Protein AF-A0AAV4Q702-F1 (afdb_monomer)

pLDDT: mean 75.07, std 15.12, range [32.5, 94.88]

Secondary structure (DSSP, 8-state):
---TT---HHHHSSSTT-SS-HHHHHHHHHHHHHHHHHTT---SSHHHHHHHHHTTS--S------SPPHHHHHHHHHHHHHHHHHHHHHHHHHHHTTSS-GGGSBTTTSSSPPSEE-SSSSSEE-HHHHHHHIIIIISS-TT---SS-TTT---SS------TT---

Foldseek 3Di:
DPPPPPPDCVVVVPDPPPDPQPVVVVVVLVVLVVLCVVLVNDDDDSVVSVVCVNVVVDDPDPPPPVDDPPVVVVVVVVVVVVVQVVQQVVLVVCCVVVVDDQAQAAQQRRPDGFPAADPPDGHGHHPVQVVLLCVQPVPDDPPAARQADNGNRHHDDDDADPDPNGSD

Structure (mmCIF, N/CA/C/O backbone):
data_AF-A0AAV4Q702-F1
#
_entry.id   AF-A0AAV4Q702-F1
#
loop_
_atom_site.group_PDB
_atom_site.id
_atom_site.type_symbol
_atom_site.label_atom_id
_atom_site.label_alt_id
_atom_site.label_comp_id
_atom_site.label_asym_id
_atom_site.label_entity_id
_atom_s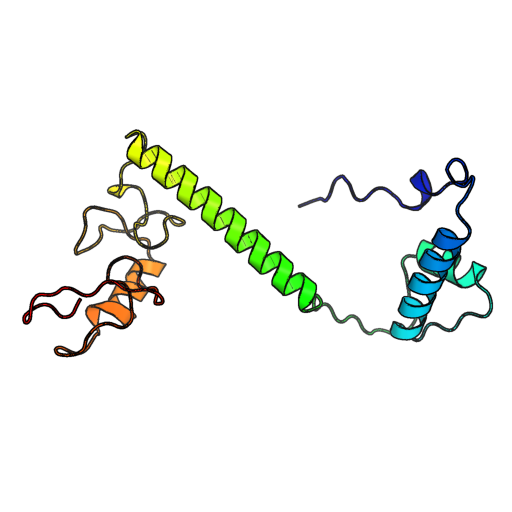ite.labe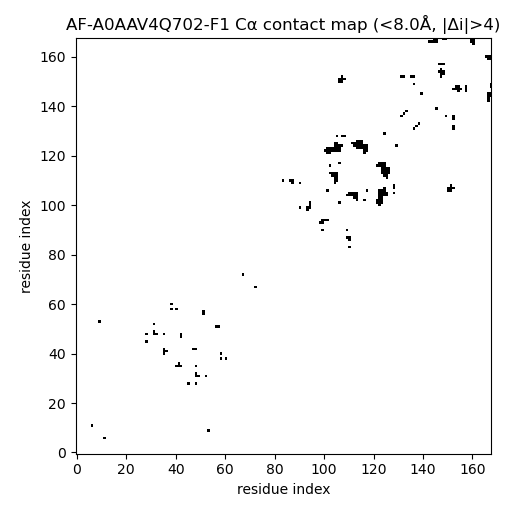l_seq_id
_atom_site.pdbx_PDB_ins_code
_atom_site.Cartn_x
_atom_site.Cartn_y
_atom_site.Cartn_z
_atom_site.occupancy
_atom_site.B_iso_or_equiv
_atom_site.auth_seq_id
_atom_site.auth_comp_id
_atom_site.auth_asym_id
_atom_site.auth_atom_id
_atom_site.pdbx_PDB_model_num
ATOM 1 N N . VAL A 1 1 ? 12.559 14.304 -4.381 1.00 37.19 1 VAL A N 1
ATOM 2 C CA . VAL A 1 1 ? 13.598 14.175 -3.338 1.00 37.19 1 VAL A CA 1
ATOM 3 C C . VAL A 1 1 ? 14.871 14.728 -3.942 1.00 37.19 1 VAL A C 1
ATOM 5 O O . VAL A 1 1 ? 15.486 14.047 -4.753 1.00 37.19 1 VAL A O 1
ATOM 8 N N . GLU A 1 2 ? 15.185 15.994 -3.667 1.00 32.50 2 GLU A N 1
ATOM 9 C CA . GLU A 1 2 ? 16.531 16.507 -3.933 1.00 32.50 2 GLU A CA 1
ATOM 10 C C . GLU A 1 2 ? 17.476 15.692 -3.056 1.00 32.50 2 GLU A C 1
ATOM 12 O O . GLU A 1 2 ? 17.344 15.634 -1.835 1.00 32.50 2 GLU A O 1
ATOM 17 N N . CYS A 1 3 ? 18.330 14.905 -3.701 1.00 33.25 3 CYS A N 1
ATOM 18 C CA . CYS A 1 3 ? 19.284 14.072 -3.001 1.00 33.25 3 CYS A CA 1
ATOM 19 C C . CYS A 1 3 ? 20.449 14.978 -2.595 1.00 33.25 3 CYS A C 1
ATOM 21 O O . CYS A 1 3 ? 21.465 15.012 -3.285 1.00 33.25 3 CYS A O 1
ATOM 23 N N . ASP A 1 4 ? 20.310 15.674 -1.460 1.00 41.84 4 ASP A N 1
ATOM 24 C CA . ASP A 1 4 ? 21.301 16.583 -0.837 1.00 41.84 4 ASP A CA 1
ATOM 25 C C . ASP A 1 4 ? 22.661 15.922 -0.511 1.00 41.84 4 ASP A C 1
ATOM 27 O O . ASP A 1 4 ? 23.524 16.493 0.154 1.00 41.84 4 ASP A O 1
ATOM 31 N N . LYS A 1 5 ? 22.861 14.676 -0.947 1.00 46.62 5 LYS A N 1
ATOM 32 C CA . LYS A 1 5 ? 24.062 13.866 -0.744 1.00 46.62 5 LYS A CA 1
ATOM 33 C C . LYS A 1 5 ? 24.614 13.256 -2.029 1.00 46.62 5 LYS A C 1
ATOM 35 O O . LYS A 1 5 ? 25.440 12.347 -1.945 1.00 46.62 5 LYS A O 1
ATOM 40 N N . LEU A 1 6 ? 24.203 13.718 -3.211 1.00 42.56 6 LEU A N 1
ATOM 41 C CA . LEU A 1 6 ? 25.004 13.470 -4.412 1.00 42.56 6 LEU A CA 1
ATOM 42 C C . LEU A 1 6 ? 26.242 14.366 -4.340 1.00 42.56 6 LEU A C 1
ATOM 44 O O . LEU A 1 6 ? 26.293 15.455 -4.899 1.00 42.56 6 LEU A O 1
ATOM 48 N N . LEU A 1 7 ? 27.211 13.906 -3.552 1.00 45.12 7 LEU A N 1
ATOM 49 C CA . LEU A 1 7 ? 28.519 14.522 -3.418 1.00 45.12 7 LEU A CA 1
ATOM 50 C C . LEU A 1 7 ? 29.184 14.558 -4.796 1.00 45.12 7 LEU A C 1
ATOM 52 O O . LEU A 1 7 ? 29.221 13.534 -5.485 1.00 45.12 7 LEU A O 1
ATOM 56 N N . ASP A 1 8 ? 29.721 15.717 -5.181 1.00 49.25 8 ASP A N 1
ATOM 57 C CA . ASP A 1 8 ? 30.503 15.849 -6.406 1.00 49.25 8 ASP A CA 1
ATOM 58 C C . ASP A 1 8 ? 31.697 14.888 -6.326 1.00 49.25 8 ASP A C 1
ATOM 60 O O . ASP A 1 8 ? 32.585 15.004 -5.471 1.00 49.25 8 ASP A O 1
ATOM 64 N N . PHE A 1 9 ? 31.697 13.898 -7.221 1.00 44.78 9 PHE A N 1
ATOM 65 C CA . PHE A 1 9 ? 32.752 12.900 -7.331 1.00 44.78 9 PHE A CA 1
ATOM 66 C C . PHE A 1 9 ? 34.124 13.575 -7.427 1.00 44.78 9 PHE A C 1
ATOM 68 O O . PHE A 1 9 ? 35.083 13.119 -6.808 1.00 44.78 9 PHE A O 1
ATOM 75 N N . LYS A 1 10 ? 34.223 14.710 -8.123 1.00 49.69 10 LYS A N 1
ATOM 76 C CA . LYS A 1 10 ? 35.471 15.447 -8.328 1.00 49.69 10 LYS A CA 1
ATOM 77 C C . LYS A 1 10 ? 36.031 16.042 -7.031 1.00 49.69 10 LYS A C 1
ATOM 79 O O . LYS A 1 10 ? 37.249 16.010 -6.824 1.00 49.69 10 LYS A O 1
ATOM 84 N N . GLU A 1 11 ? 35.169 16.541 -6.146 1.00 51.16 11 GLU A N 1
ATOM 85 C CA . GLU A 1 11 ? 35.572 17.167 -4.878 1.00 51.16 11 GLU A CA 1
ATOM 86 C C . GLU A 1 11 ? 36.113 16.147 -3.873 1.00 51.16 11 GLU A C 1
ATOM 88 O O . GLU A 1 11 ? 37.088 16.423 -3.173 1.00 51.16 11 GLU A O 1
ATOM 93 N N . HIS A 1 12 ? 35.554 14.935 -3.847 1.00 48.34 12 HIS A N 1
ATOM 94 C CA . HIS A 1 12 ? 35.997 13.887 -2.921 1.00 48.34 12 HIS A CA 1
ATOM 95 C C . HIS A 1 12 ? 37.041 12.921 -3.494 1.00 48.34 12 HIS A C 1
ATOM 97 O O . HIS A 1 12 ? 37.747 12.256 -2.730 1.00 48.34 12 HIS A O 1
ATOM 103 N N . PHE A 1 13 ? 37.185 12.850 -4.818 1.00 48.38 13 PHE A N 1
ATOM 104 C CA . PHE A 1 13 ? 38.131 11.951 -5.486 1.00 48.38 13 PHE A CA 1
ATOM 105 C C . PHE A 1 13 ? 39.528 12.566 -5.696 1.00 48.38 13 PHE A C 1
ATOM 107 O O . PHE A 1 13 ? 40.439 11.912 -6.212 1.00 48.38 13 PHE A O 1
ATOM 114 N N . THR A 1 14 ? 39.763 13.810 -5.269 1.00 47.69 14 THR A N 1
ATOM 115 C CA . THR A 1 14 ? 41.074 14.458 -5.408 1.00 47.69 14 THR A CA 1
ATOM 116 C C . THR A 1 14 ? 42.115 13.865 -4.454 1.00 47.69 14 THR A C 1
ATOM 118 O O . THR A 1 14 ? 42.237 14.278 -3.307 1.00 47.69 14 THR A O 1
ATOM 121 N N . VAL A 1 15 ? 42.910 12.924 -4.985 1.00 48.75 15 VAL A N 1
ATOM 122 C CA . VAL A 1 15 ? 44.336 12.588 -4.724 1.00 48.75 15 VAL A CA 1
ATOM 123 C C . VAL A 1 15 ? 44.775 12.248 -3.281 1.00 48.75 15 VAL A C 1
ATOM 125 O O . VAL A 1 15 ? 45.641 11.390 -3.104 1.00 48.75 15 VAL A O 1
ATOM 128 N N . LYS A 1 16 ? 44.196 12.835 -2.229 1.00 46.78 16 LYS A N 1
ATOM 129 C CA . LYS A 1 16 ? 44.621 12.688 -0.826 1.00 46.78 16 LYS A CA 1
ATOM 130 C C . LYS A 1 16 ? 44.340 11.310 -0.220 1.00 46.78 16 LYS A C 1
ATOM 132 O O . LYS A 1 16 ? 45.058 10.917 0.693 1.00 46.78 16 LYS A O 1
ATOM 137 N N . ASN A 1 17 ? 43.378 10.551 -0.750 1.00 47.75 17 ASN A N 1
ATOM 138 C CA . ASN A 1 17 ? 42.982 9.243 -0.202 1.00 47.75 17 ASN A CA 1
ATOM 139 C C . ASN A 1 17 ? 43.600 8.030 -0.921 1.00 47.75 17 ASN A C 1
ATOM 141 O O . ASN A 1 17 ? 43.232 6.892 -0.644 1.00 47.75 17 ASN A O 1
ATOM 145 N N . ILE A 1 18 ? 44.560 8.234 -1.831 1.00 52.03 18 ILE A N 1
ATOM 146 C CA . ILE A 1 18 ? 45.066 7.168 -2.714 1.00 52.03 18 ILE A CA 1
ATOM 147 C C . ILE A 1 18 ? 46.464 6.689 -2.305 1.00 52.03 18 ILE A C 1
ATOM 149 O O . ILE A 1 18 ? 47.389 6.632 -3.114 1.00 52.03 18 ILE A O 1
ATOM 153 N N . LYS A 1 19 ? 46.641 6.287 -1.044 1.00 43.66 19 LYS A N 1
ATOM 154 C CA . LYS A 1 19 ? 47.787 5.449 -0.653 1.00 43.66 19 LYS A CA 1
ATOM 155 C C . LYS A 1 19 ? 47.301 4.008 -0.471 1.00 43.66 19 LYS A C 1
ATOM 157 O O . LYS A 1 19 ? 46.840 3.649 0.601 1.00 43.66 19 LYS A O 1
ATOM 162 N N . GLY A 1 20 ? 47.391 3.206 -1.543 1.00 55.38 20 GLY A N 1
ATOM 163 C CA . GLY A 1 20 ? 47.154 1.747 -1.502 1.00 55.38 20 GLY A CA 1
ATOM 164 C C . GLY A 1 20 ? 46.170 1.137 -2.520 1.00 55.38 20 GLY A C 1
ATOM 165 O O . GLY A 1 20 ? 45.791 -0.016 -2.361 1.00 55.38 20 GLY A O 1
ATOM 166 N N . LEU A 1 21 ? 45.746 1.851 -3.573 1.00 54.09 21 LEU A N 1
ATOM 167 C CA . LEU A 1 21 ? 44.555 1.505 -4.382 1.00 54.09 21 LEU A CA 1
ATOM 168 C C . LEU A 1 21 ? 44.829 0.981 -5.811 1.00 54.09 21 LEU A C 1
ATOM 170 O O . LEU A 1 21 ? 44.081 1.302 -6.733 1.00 54.09 21 LEU A O 1
ATOM 174 N N . LYS A 1 22 ? 45.855 0.148 -6.044 1.00 58.06 22 LYS A N 1
ATOM 175 C CA . LYS A 1 22 ? 45.998 -0.518 -7.364 1.00 58.06 22 LYS A CA 1
ATOM 176 C C . LYS A 1 22 ? 44.736 -1.316 -7.760 1.00 58.06 22 LYS A C 1
ATOM 178 O O . LYS A 1 22 ? 44.247 -1.093 -8.864 1.00 58.06 22 LYS A O 1
ATOM 183 N N . PRO A 1 23 ? 44.161 -2.165 -6.882 1.00 57.00 23 PRO A N 1
ATOM 184 C CA . PRO A 1 23 ? 42.964 -2.942 -7.218 1.00 57.00 23 PRO A CA 1
ATOM 185 C C . PRO A 1 23 ? 41.727 -2.072 -7.457 1.00 57.00 23 PRO A C 1
ATOM 187 O O . PRO A 1 23 ? 40.942 -2.335 -8.356 1.00 57.00 23 PRO A O 1
ATOM 190 N N . PHE A 1 24 ? 41.572 -0.997 -6.688 1.00 60.66 24 PHE A N 1
ATOM 191 C CA . PHE A 1 24 ? 40.420 -0.105 -6.803 1.00 60.66 24 PHE A CA 1
ATOM 192 C C . PHE A 1 24 ? 40.491 0.794 -8.038 1.00 60.66 24 PHE A C 1
ATOM 194 O O . PHE A 1 24 ? 39.485 0.981 -8.710 1.00 60.66 24 PHE A O 1
ATOM 201 N N . LYS A 1 25 ? 41.681 1.299 -8.396 1.00 66.00 25 LYS A N 1
ATOM 202 C CA . LYS A 1 25 ? 41.869 2.037 -9.652 1.00 66.00 25 LYS A CA 1
ATOM 203 C C . LYS A 1 25 ? 41.540 1.153 -10.859 1.00 66.00 25 LYS A C 1
ATOM 205 O O . LYS A 1 25 ? 40.893 1.625 -11.786 1.00 66.00 25 LYS A O 1
ATOM 210 N N . LEU A 1 26 ? 41.938 -0.121 -10.812 1.00 65.31 26 LEU A N 1
ATOM 211 C CA . LEU A 1 26 ? 41.566 -1.111 -11.823 1.00 65.31 26 LEU A CA 1
ATOM 212 C C . LEU A 1 26 ? 40.052 -1.360 -11.837 1.00 65.31 26 LEU A C 1
ATOM 214 O O . LEU A 1 26 ? 39.466 -1.351 -12.908 1.00 65.31 26 LEU A O 1
ATOM 218 N N . ALA A 1 27 ? 39.405 -1.493 -10.676 1.00 65.38 27 ALA A N 1
ATOM 219 C CA . ALA A 1 27 ? 37.955 -1.690 -10.594 1.00 65.38 27 ALA A CA 1
ATOM 220 C C . ALA A 1 27 ? 37.154 -0.501 -11.157 1.00 65.38 27 ALA A C 1
ATOM 222 O O . ALA A 1 27 ? 36.188 -0.703 -11.888 1.00 65.38 27 ALA A O 1
ATOM 223 N N . VAL A 1 28 ? 37.570 0.736 -10.864 1.00 74.12 28 VAL A N 1
ATOM 224 C CA . VAL A 1 28 ? 36.948 1.945 -11.431 1.00 74.12 28 VAL A CA 1
ATOM 225 C C . VAL A 1 28 ? 37.166 2.002 -12.944 1.00 74.12 28 VAL A C 1
ATOM 227 O O . VAL A 1 28 ? 36.231 2.281 -13.687 1.00 74.12 28 VAL A O 1
ATOM 230 N N . GLN A 1 29 ? 38.374 1.693 -13.419 1.00 72.44 29 GLN A N 1
ATOM 231 C CA . GLN A 1 29 ? 38.677 1.678 -14.850 1.00 72.44 29 GLN A CA 1
ATOM 232 C C . GLN A 1 29 ? 37.888 0.589 -15.597 1.00 72.44 29 GLN A C 1
ATOM 234 O O . GLN A 1 29 ? 37.396 0.842 -16.696 1.00 72.44 29 GLN A O 1
ATOM 239 N N . GLU A 1 30 ? 37.712 -0.585 -14.991 1.00 71.06 30 GLU A N 1
ATOM 240 C CA . GLU A 1 30 ? 36.898 -1.676 -15.532 1.00 71.06 30 GLU A CA 1
ATOM 241 C C . GLU A 1 30 ? 35.424 -1.260 -15.624 1.00 71.06 30 GLU A C 1
ATOM 243 O O . GLU A 1 30 ? 34.799 -1.390 -16.675 1.00 71.06 30 GLU A O 1
ATOM 248 N N . ALA A 1 31 ? 34.884 -0.663 -14.556 1.00 74.38 31 ALA A N 1
ATOM 249 C CA . ALA A 1 31 ? 33.513 -0.161 -14.533 1.00 74.38 31 ALA A CA 1
ATOM 250 C C . ALA A 1 31 ? 33.264 0.899 -15.622 1.00 74.38 31 ALA A C 1
ATOM 252 O O . ALA A 1 31 ? 32.250 0.841 -16.322 1.00 74.38 31 ALA A O 1
ATOM 253 N N . LEU A 1 32 ? 34.209 1.826 -15.813 1.00 76.38 32 LEU A N 1
ATOM 254 C CA . LEU A 1 32 ? 34.148 2.832 -16.878 1.00 76.38 32 LEU A CA 1
ATOM 255 C C . LEU A 1 32 ? 34.253 2.208 -18.274 1.00 76.38 32 LEU A C 1
ATOM 257 O O . LEU A 1 32 ? 33.564 2.650 -19.187 1.00 76.38 32 LEU A O 1
ATOM 261 N N . THR A 1 33 ? 35.051 1.153 -18.438 1.00 74.75 33 THR A N 1
ATOM 262 C CA . THR A 1 33 ? 35.201 0.443 -19.719 1.00 74.75 33 THR A CA 1
ATOM 263 C C . THR A 1 33 ? 33.926 -0.311 -20.109 1.00 74.75 33 THR A C 1
ATOM 265 O O . THR A 1 33 ? 33.502 -0.274 -21.269 1.00 74.75 33 THR A O 1
ATOM 268 N N . VAL A 1 34 ? 33.262 -0.950 -19.140 1.00 72.75 34 VAL A N 1
ATOM 269 C CA . VAL A 1 34 ? 31.955 -1.596 -19.347 1.00 72.75 34 VAL A CA 1
ATOM 270 C C . VAL A 1 34 ? 30.890 -0.564 -19.722 1.00 72.75 34 VAL A C 1
ATOM 272 O O . VAL A 1 34 ? 30.094 -0.808 -20.630 1.00 72.75 34 VAL A O 1
ATOM 275 N N . LEU A 1 35 ? 30.878 0.597 -19.060 1.00 76.62 35 LEU A N 1
ATOM 276 C CA . LEU A 1 35 ? 29.963 1.693 -19.395 1.00 76.62 35 LEU A CA 1
ATOM 277 C C . LEU A 1 35 ? 30.235 2.258 -20.793 1.00 76.62 35 LEU A C 1
ATOM 279 O O . LEU A 1 35 ? 29.297 2.391 -21.574 1.00 76.62 35 LEU A O 1
ATOM 283 N N . ALA A 1 36 ? 31.496 2.503 -21.147 1.00 78.38 36 ALA A N 1
ATOM 284 C CA . ALA A 1 36 ? 31.871 2.954 -22.486 1.00 78.38 36 ALA A CA 1
ATOM 285 C C . ALA A 1 36 ? 31.400 1.971 -23.566 1.00 78.38 36 ALA A C 1
ATOM 287 O O . ALA A 1 36 ? 30.777 2.375 -24.545 1.00 78.38 36 ALA A O 1
ATOM 288 N N . SER A 1 37 ? 31.580 0.668 -23.333 1.00 74.56 37 SER A N 1
ATOM 289 C CA . SER A 1 37 ? 31.118 -0.385 -24.248 1.00 74.56 37 SER A CA 1
ATOM 290 C C . SER A 1 37 ? 29.597 -0.376 -24.440 1.00 74.56 37 SER A C 1
ATOM 292 O O . SER A 1 37 ? 29.117 -0.531 -25.561 1.00 74.56 37 SER A O 1
ATOM 294 N N . ARG A 1 38 ? 28.830 -0.161 -23.362 1.00 73.56 38 ARG A N 1
ATOM 295 C CA . ARG A 1 38 ? 27.356 -0.064 -23.405 1.00 73.56 38 ARG A CA 1
ATOM 296 C C . ARG A 1 38 ? 26.862 1.165 -24.162 1.00 73.56 38 ARG A C 1
ATOM 298 O O . ARG A 1 38 ? 25.805 1.107 -24.774 1.00 73.56 38 ARG A O 1
ATOM 305 N N . HIS A 1 39 ? 27.628 2.248 -24.116 1.00 72.62 39 HIS A N 1
ATOM 306 C CA . HIS A 1 39 ? 27.325 3.502 -24.800 1.00 72.62 39 HIS A CA 1
ATOM 307 C C . HIS A 1 39 ? 27.977 3.608 -26.188 1.00 72.62 39 HIS A C 1
ATOM 309 O O . HIS A 1 39 ? 27.929 4.668 -26.807 1.00 72.62 39 HIS A O 1
ATOM 315 N N . HIS A 1 40 ? 28.601 2.527 -26.676 1.00 77.94 40 HIS A N 1
ATOM 316 C CA . HIS A 1 40 ? 29.388 2.509 -27.914 1.00 77.94 40 HIS A CA 1
ATOM 317 C C . HIS A 1 40 ? 30.454 3.618 -27.983 1.00 77.94 40 HIS A C 1
ATOM 319 O O . HIS A 1 40 ? 30.846 4.056 -29.063 1.00 77.94 40 HIS A O 1
ATOM 325 N N . TYR A 1 41 ? 30.934 4.065 -26.822 1.00 76.81 41 TYR A N 1
ATOM 326 C CA . TYR A 1 41 ? 31.978 5.066 -26.706 1.00 76.81 41 TYR A CA 1
ATOM 327 C C . TYR A 1 41 ? 33.339 4.400 -26.912 1.00 76.81 41 TYR A C 1
ATOM 329 O O . TYR A 1 41 ? 33.756 3.532 -26.140 1.00 76.81 41 TYR A O 1
ATOM 337 N N . THR A 1 42 ? 34.030 4.799 -27.973 1.00 77.88 42 TH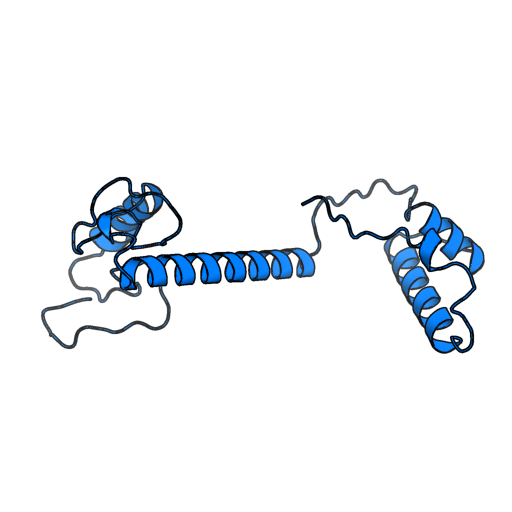R A N 1
ATOM 338 C CA . THR A 1 42 ? 35.389 4.347 -28.274 1.00 77.88 42 THR A CA 1
ATOM 339 C C . THR A 1 42 ? 36.398 5.254 -27.587 1.00 77.88 42 THR A C 1
ATOM 341 O O . THR A 1 42 ? 36.284 6.475 -27.668 1.00 77.88 42 THR A O 1
ATOM 344 N N . PHE A 1 43 ? 37.404 4.667 -26.946 1.00 76.06 43 PHE A N 1
ATOM 345 C CA . PHE A 1 43 ? 38.438 5.406 -26.234 1.00 76.06 43 PHE A CA 1
ATOM 346 C C . PHE A 1 43 ? 39.818 4.826 -26.548 1.00 76.06 43 PHE A C 1
ATOM 348 O O . PHE A 1 43 ? 40.002 3.609 -26.572 1.00 76.06 43 PHE A O 1
ATOM 355 N N . ASP A 1 44 ? 40.797 5.703 -26.751 1.00 77.19 44 ASP A N 1
ATOM 356 C CA . ASP A 1 44 ? 42.152 5.297 -27.147 1.00 77.19 44 ASP A CA 1
ATOM 357 C C . ASP A 1 44 ? 43.062 5.056 -25.936 1.00 77.19 44 ASP A C 1
ATOM 359 O O . ASP A 1 44 ? 44.075 4.359 -26.018 1.00 77.19 44 ASP A O 1
ATOM 363 N N . ASN A 1 45 ? 42.730 5.657 -24.789 1.00 75.50 45 ASN A N 1
ATOM 364 C CA . ASN A 1 45 ? 43.523 5.538 -23.570 1.00 75.50 45 ASN A CA 1
ATOM 365 C C . ASN A 1 45 ? 42.671 5.669 -22.287 1.00 75.50 45 ASN A C 1
ATOM 367 O O . ASN A 1 45 ? 41.611 6.294 -22.300 1.00 75.50 45 ASN A O 1
ATOM 371 N N . PRO A 1 46 ? 43.136 5.143 -21.138 1.00 70.81 46 PRO A N 1
ATOM 372 C CA . PRO A 1 46 ? 42.386 5.207 -19.879 1.00 70.81 46 PRO A CA 1
ATOM 373 C C . PRO A 1 46 ? 42.092 6.621 -19.356 1.00 70.81 46 PRO A C 1
ATOM 375 O O . PRO A 1 46 ? 41.165 6.793 -18.569 1.00 70.81 46 PRO A O 1
ATOM 378 N N . SER A 1 47 ? 42.867 7.632 -19.758 1.00 73.19 47 SER A N 1
ATOM 379 C CA . SER A 1 47 ? 42.627 9.023 -19.352 1.00 73.19 47 SER A CA 1
ATOM 380 C C . SER A 1 47 ? 41.397 9.602 -20.053 1.00 73.19 47 SER A C 1
ATOM 382 O O . SER A 1 47 ? 40.600 10.277 -19.408 1.00 73.19 47 SER A O 1
ATOM 384 N N . SER A 1 48 ? 41.183 9.252 -21.326 1.00 75.88 48 SER A N 1
ATOM 385 C CA . SER A 1 48 ? 39.997 9.669 -22.088 1.00 75.88 48 SER A CA 1
ATOM 386 C C . SER A 1 48 ? 38.682 9.112 -21.517 1.00 75.88 48 SER A C 1
ATOM 388 O O . SER A 1 48 ? 37.676 9.812 -21.517 1.00 75.88 48 SER A O 1
ATOM 390 N N . LEU A 1 49 ? 38.698 7.919 -20.900 1.00 74.81 49 LEU A N 1
ATOM 391 C CA . LEU A 1 49 ? 37.548 7.388 -20.145 1.00 74.81 49 LEU A CA 1
ATOM 392 C C . LEU A 1 49 ? 37.181 8.253 -18.936 1.00 74.81 49 LEU A C 1
ATOM 394 O O . LEU A 1 49 ? 36.004 8.428 -18.622 1.00 74.81 49 LEU A O 1
ATOM 398 N N . LEU A 1 50 ? 38.190 8.755 -18.223 1.00 75.44 50 LEU A N 1
ATOM 399 C CA . LEU A 1 50 ? 37.973 9.567 -17.031 1.00 75.44 50 LEU A CA 1
ATOM 400 C C . LEU A 1 50 ? 37.487 10.971 -17.405 1.00 75.44 50 LEU A C 1
ATOM 402 O O . LEU A 1 50 ? 36.629 11.519 -16.720 1.00 75.44 50 LEU A O 1
ATOM 406 N N . GLU A 1 51 ? 38.008 11.544 -18.490 1.00 76.00 51 GLU A N 1
ATOM 407 C CA . GLU A 1 51 ? 37.498 12.799 -19.054 1.00 76.00 51 GLU A CA 1
ATOM 408 C C . GLU A 1 51 ? 36.038 12.653 -19.493 1.00 76.00 51 GLU A C 1
ATOM 410 O O . GLU A 1 51 ? 35.207 13.463 -19.094 1.00 76.00 51 GLU A O 1
ATOM 415 N N . TRP A 1 52 ? 35.695 11.565 -20.186 1.00 76.94 52 TRP A N 1
ATOM 416 C CA . TRP A 1 52 ? 34.316 11.254 -20.567 1.00 76.94 52 TRP A CA 1
ATOM 417 C C . TRP A 1 52 ? 33.370 11.120 -19.362 1.00 76.94 52 TRP A C 1
ATOM 419 O O . TRP A 1 52 ? 32.279 11.695 -19.354 1.00 76.94 52 TRP A O 1
ATOM 429 N N . ALA A 1 53 ? 33.806 10.432 -18.303 1.00 77.19 53 ALA A N 1
ATOM 430 C CA . ALA A 1 53 ? 33.049 10.332 -17.057 1.00 77.19 53 ALA A CA 1
ATOM 431 C C . ALA A 1 53 ? 32.854 11.702 -16.383 1.00 77.19 53 ALA A C 1
ATOM 433 O O . ALA A 1 53 ? 31.753 12.024 -15.937 1.00 77.19 53 ALA A O 1
ATOM 434 N N . ASN A 1 54 ? 33.898 12.538 -16.353 1.00 74.75 54 ASN A N 1
ATOM 435 C CA . ASN A 1 54 ? 33.833 13.898 -15.804 1.00 74.75 54 ASN A CA 1
ATOM 436 C C . ASN A 1 54 ? 32.949 14.839 -16.638 1.00 74.75 54 ASN A C 1
ATOM 438 O O . ASN A 1 54 ? 32.430 15.817 -16.104 1.00 74.75 54 ASN A O 1
ATOM 442 N N . SER A 1 55 ? 32.755 14.539 -17.921 1.00 71.81 55 SER A N 1
ATOM 443 C CA . SER A 1 55 ? 31.808 15.221 -18.808 1.00 71.81 55 SER A CA 1
ATOM 444 C C . SER A 1 55 ? 30.380 14.667 -18.709 1.00 71.81 55 SER A C 1
ATOM 446 O O . SER A 1 55 ? 29.522 15.045 -19.504 1.00 71.81 55 SER A O 1
ATOM 448 N N . GLY A 1 56 ? 30.101 13.785 -17.742 1.00 75.56 56 GLY A N 1
ATOM 449 C CA . GLY A 1 56 ? 28.761 13.256 -17.486 1.00 75.56 56 GLY A CA 1
ATOM 450 C C . GLY A 1 56 ? 28.322 12.160 -18.457 1.00 75.56 56 GLY A C 1
ATOM 451 O O . GLY A 1 56 ? 27.126 12.016 -18.692 1.00 75.56 56 GLY A O 1
ATOM 452 N N . PHE A 1 57 ? 29.266 11.399 -19.022 1.00 79.50 57 PHE A N 1
ATOM 453 C CA . PHE A 1 57 ? 28.995 10.276 -19.933 1.00 79.50 57 PHE A CA 1
ATOM 454 C C . PHE A 1 57 ? 28.256 10.666 -21.224 1.00 79.50 57 PHE A C 1
ATOM 456 O O . PHE A 1 57 ? 27.544 9.853 -21.810 1.00 79.50 57 PHE A O 1
ATOM 463 N N . GLN A 1 58 ? 28.418 11.910 -21.684 1.00 66.94 58 GLN A N 1
ATOM 464 C CA . GLN A 1 58 ? 27.803 12.378 -22.926 1.00 66.94 58 GLN A CA 1
ATOM 465 C C . GLN A 1 58 ? 28.282 11.536 -24.117 1.00 66.94 58 GLN A C 1
ATOM 467 O O . GLN A 1 58 ? 29.482 11.344 -24.310 1.00 66.94 58 GLN A O 1
ATOM 472 N N . THR A 1 59 ? 27.349 11.035 -24.923 1.00 64.44 59 THR A N 1
ATOM 473 C CA . THR A 1 59 ? 27.635 10.347 -26.188 1.00 64.44 59 THR A CA 1
ATOM 474 C C . THR A 1 59 ? 26.875 10.999 -27.329 1.00 64.44 59 THR A C 1
ATOM 476 O O . THR A 1 59 ? 25.740 11.421 -27.132 1.00 64.44 59 THR A O 1
ATOM 479 N N . ASP A 1 60 ? 27.452 10.989 -28.534 1.00 59.59 60 ASP A N 1
ATOM 480 C CA . ASP A 1 60 ? 26.817 11.489 -29.770 1.00 59.59 60 ASP A CA 1
ATOM 481 C C . ASP A 1 60 ? 25.566 10.686 -30.188 1.00 59.59 60 ASP A C 1
ATOM 483 O O . ASP A 1 60 ? 24.865 11.031 -31.1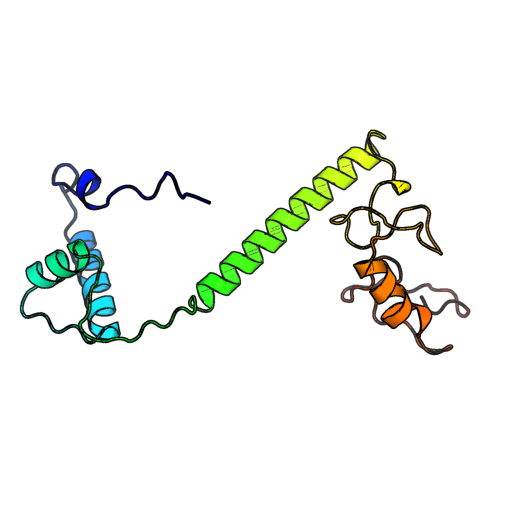40 1.00 59.59 60 ASP A O 1
ATOM 487 N N . ILE A 1 61 ? 25.266 9.598 -29.475 1.00 55.56 61 ILE A N 1
ATOM 488 C CA . ILE A 1 61 ? 24.122 8.737 -29.734 1.00 55.56 61 ILE A CA 1
ATOM 489 C C . ILE A 1 61 ? 22.917 9.234 -28.933 1.00 55.56 61 ILE A C 1
ATOM 491 O O . ILE A 1 61 ? 22.856 9.126 -27.710 1.00 55.56 61 ILE A O 1
ATOM 495 N N . ASN A 1 62 ? 21.922 9.716 -29.675 1.00 53.97 62 ASN A N 1
ATOM 496 C CA . ASN A 1 62 ? 20.594 10.143 -29.229 1.00 53.97 62 ASN A CA 1
ATOM 497 C C . ASN A 1 62 ? 19.710 8.956 -28.767 1.00 53.97 62 ASN A C 1
ATOM 499 O O . ASN A 1 62 ? 18.547 8.849 -29.151 1.00 53.97 62 ASN A O 1
ATOM 503 N N . VAL A 1 63 ? 20.240 8.022 -27.972 1.00 53.19 63 VAL A N 1
ATOM 504 C CA . VAL A 1 63 ? 19.431 6.972 -27.332 1.00 53.19 63 VAL A CA 1
ATOM 505 C C . VAL A 1 63 ? 19.182 7.401 -25.896 1.00 53.19 63 VAL A C 1
ATOM 507 O O . VAL A 1 63 ? 19.826 6.958 -24.949 1.00 53.19 63 VAL A O 1
ATOM 510 N N . VAL A 1 64 ? 18.220 8.305 -25.748 1.00 51.66 64 VAL A N 1
ATOM 511 C CA . VAL A 1 64 ? 17.600 8.569 -24.455 1.00 51.66 64 VAL A CA 1
ATOM 512 C C . VAL A 1 64 ? 16.529 7.498 -24.275 1.00 51.66 64 VAL A C 1
ATOM 514 O O . VAL A 1 64 ? 15.360 7.720 -24.580 1.00 51.66 64 VAL A O 1
ATOM 517 N N . SER A 1 65 ? 16.917 6.310 -23.807 1.00 55.00 65 SER A N 1
ATOM 518 C CA . SER A 1 65 ? 15.925 5.512 -23.090 1.00 55.00 65 SER A CA 1
ATOM 519 C C . SER A 1 65 ? 15.703 6.215 -21.757 1.00 55.00 65 SER A C 1
ATOM 521 O O . SER A 1 65 ? 16.564 6.194 -20.880 1.00 55.00 65 SER A O 1
ATOM 523 N N . THR A 1 66 ? 14.572 6.907 -21.634 1.00 57.62 66 THR A N 1
ATOM 524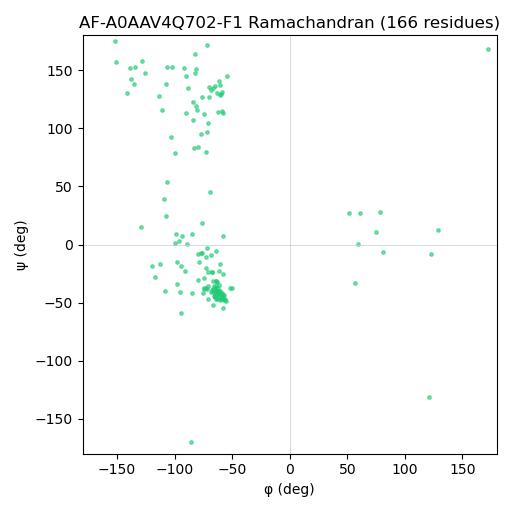 C CA . THR A 1 66 ? 14.115 7.520 -20.378 1.00 57.62 66 THR A CA 1
ATOM 525 C C . THR A 1 66 ? 13.629 6.479 -19.371 1.00 57.62 66 THR A C 1
ATOM 527 O O . THR A 1 66 ? 13.208 6.835 -18.271 1.00 57.62 66 THR A O 1
ATOM 530 N N . GLU A 1 67 ? 13.624 5.201 -19.748 1.00 65.38 67 GLU A N 1
ATOM 531 C CA . GLU A 1 67 ? 13.130 4.125 -18.907 1.00 65.38 67 GLU A CA 1
ATOM 532 C C . GLU A 1 67 ? 14.221 3.672 -17.939 1.00 65.38 67 GLU A C 1
ATOM 534 O O . GLU A 1 67 ? 15.330 3.292 -18.322 1.00 65.38 67 GLU A O 1
ATOM 539 N N . LEU A 1 68 ? 13.892 3.750 -16.650 1.00 71.69 68 LEU A N 1
ATOM 540 C CA . LEU A 1 68 ? 14.736 3.226 -15.591 1.00 71.69 68 LEU A CA 1
ATOM 541 C C . LEU A 1 68 ? 14.918 1.716 -15.798 1.00 71.69 68 LEU A C 1
ATOM 543 O O . LEU A 1 68 ? 13.935 1.024 -16.058 1.00 71.69 68 LEU A O 1
ATOM 547 N N . PRO A 1 69 ? 16.139 1.181 -15.627 1.00 80.56 69 PRO A N 1
ATOM 548 C CA . PRO A 1 69 ? 16.356 -0.258 -15.670 1.00 80.56 69 PRO A CA 1
ATOM 549 C C . PRO A 1 69 ? 15.452 -0.997 -14.676 1.00 80.56 69 PRO A C 1
ATOM 551 O O . PRO A 1 69 ? 15.253 -0.522 -13.555 1.00 80.56 69 PRO A O 1
ATOM 554 N N . ASP A 1 70 ? 14.994 -2.197 -15.040 1.00 78.00 70 ASP A N 1
ATOM 555 C CA . ASP A 1 70 ? 14.072 -3.011 -14.229 1.00 78.00 70 ASP A CA 1
ATOM 556 C C . ASP A 1 70 ? 14.527 -3.184 -12.778 1.00 78.00 70 ASP A C 1
ATOM 558 O O . ASP A 1 70 ? 13.721 -3.130 -11.854 1.00 78.00 70 ASP A O 1
ATOM 562 N N . ILE A 1 71 ? 15.834 -3.332 -12.547 1.00 78.38 71 ILE A N 1
ATOM 563 C CA . ILE A 1 71 ? 16.391 -3.460 -11.196 1.00 78.38 71 ILE A CA 1
ATOM 564 C C . ILE A 1 71 ? 16.118 -2.223 -10.328 1.00 78.38 71 ILE A C 1
ATOM 566 O O . ILE A 1 71 ? 15.883 -2.348 -9.127 1.00 78.38 71 ILE A O 1
ATOM 570 N N . VAL A 1 72 ? 16.119 -1.034 -10.933 1.00 77.62 72 VAL A N 1
ATOM 571 C CA . VAL A 1 72 ? 15.817 0.224 -10.249 1.00 77.62 72 VAL A CA 1
ATOM 572 C C . VAL A 1 72 ? 14.316 0.337 -10.013 1.00 77.62 72 VAL A C 1
ATOM 574 O O . VAL A 1 72 ? 13.911 0.692 -8.910 1.00 77.62 72 VAL A O 1
ATOM 577 N N . LEU A 1 73 ? 13.489 -0.041 -10.993 1.00 79.50 73 LEU A N 1
ATOM 578 C CA . LEU A 1 73 ? 12.032 -0.084 -10.832 1.00 79.50 73 LEU A CA 1
ATOM 579 C C . LEU A 1 73 ? 11.615 -1.035 -9.700 1.00 79.50 73 LEU A C 1
ATOM 581 O O . LEU A 1 73 ? 10.838 -0.646 -8.830 1.00 79.50 73 LEU A O 1
ATOM 585 N N . MET A 1 74 ? 12.196 -2.235 -9.643 1.00 80.81 74 MET A N 1
ATOM 586 C CA . MET A 1 74 ? 11.946 -3.207 -8.573 1.00 80.81 74 MET A CA 1
ATOM 587 C C . MET A 1 74 ? 12.408 -2.697 -7.202 1.00 80.81 74 MET A C 1
ATOM 589 O O . MET A 1 74 ? 11.731 -2.917 -6.198 1.00 80.81 74 MET A O 1
ATOM 593 N N . ALA A 1 75 ? 13.557 -2.018 -7.131 1.00 78.56 75 ALA A N 1
ATOM 594 C CA . ALA A 1 75 ? 14.044 -1.434 -5.882 1.00 78.56 75 ALA A CA 1
ATOM 595 C C . ALA A 1 75 ? 13.136 -0.294 -5.390 1.00 78.56 75 ALA A C 1
ATOM 597 O O . ALA A 1 75 ? 12.839 -0.223 -4.197 1.00 78.56 75 ALA A O 1
ATOM 598 N N . LEU A 1 76 ? 12.651 0.554 -6.302 1.00 77.00 76 LEU A N 1
ATOM 599 C CA . LEU A 1 76 ? 11.701 1.624 -5.991 1.00 77.00 76 LEU A CA 1
ATOM 600 C C . LEU A 1 76 ? 10.359 1.063 -5.514 1.00 77.00 76 LEU A C 1
ATOM 602 O O . LEU A 1 76 ? 9.849 1.529 -4.499 1.00 77.00 76 LEU A O 1
ATOM 606 N N . GLN A 1 77 ? 9.832 0.033 -6.181 1.00 82.38 77 GLN A N 1
ATOM 607 C CA . GLN A 1 77 ? 8.620 -0.665 -5.741 1.00 82.38 77 GLN A CA 1
ATOM 608 C C . GLN A 1 77 ? 8.782 -1.221 -4.322 1.00 82.38 77 GLN A C 1
ATOM 610 O O . GLN A 1 77 ? 7.947 -0.955 -3.463 1.00 82.38 77 GLN A O 1
ATOM 615 N N . ARG A 1 78 ? 9.898 -1.903 -4.026 1.00 77.56 78 ARG A N 1
ATOM 616 C CA . ARG A 1 78 ? 10.172 -2.415 -2.671 1.00 77.56 78 ARG A CA 1
ATOM 617 C C . ARG A 1 78 ? 10.291 -1.313 -1.620 1.00 77.56 78 ARG A C 1
ATOM 619 O O . ARG A 1 78 ? 9.845 -1.514 -0.496 1.00 77.56 78 ARG A O 1
ATOM 626 N N . SER A 1 79 ? 10.891 -0.172 -1.965 1.00 75.12 79 SER A N 1
ATOM 627 C CA . SER A 1 79 ? 10.958 0.981 -1.058 1.00 75.12 79 SER A CA 1
ATOM 628 C C . SER A 1 79 ? 9.559 1.512 -0.756 1.00 75.12 79 SER A C 1
ATOM 630 O O . SER A 1 79 ? 9.212 1.675 0.405 1.00 75.12 79 SER A O 1
ATOM 632 N N . GLN A 1 80 ? 8.731 1.692 -1.788 1.00 77.75 80 GLN A N 1
ATOM 633 C CA . GLN A 1 80 ? 7.351 2.159 -1.638 1.00 77.75 80 GLN A CA 1
ATOM 634 C C . GLN A 1 80 ? 6.497 1.189 -0.809 1.00 77.75 80 GLN A C 1
ATOM 636 O O . GLN A 1 80 ? 5.704 1.621 0.023 1.00 77.75 80 GLN A O 1
ATOM 641 N N . GLU A 1 81 ? 6.672 -0.122 -0.998 1.00 77.44 81 GLU A N 1
ATOM 642 C CA . GLU A 1 81 ? 6.005 -1.148 -0.188 1.00 77.44 81 GLU A CA 1
ATOM 643 C C . GLU A 1 81 ? 6.425 -1.101 1.287 1.00 77.44 81 GLU A C 1
ATOM 645 O O . GLU A 1 81 ? 5.609 -1.374 2.169 1.00 77.44 81 GLU A O 1
ATOM 650 N N . MET A 1 82 ? 7.693 -0.789 1.562 1.00 74.19 82 MET A N 1
ATOM 651 C CA . MET A 1 82 ? 8.214 -0.662 2.923 1.00 74.19 82 MET A CA 1
ATOM 652 C C . MET A 1 82 ? 7.665 0.593 3.606 1.00 74.19 82 MET A C 1
ATOM 654 O O . MET A 1 82 ? 7.121 0.487 4.704 1.00 74.19 82 MET A O 1
ATOM 658 N N . ASP A 1 83 ? 7.697 1.735 2.915 1.00 80.19 83 ASP A N 1
ATOM 659 C CA . ASP A 1 83 ? 7.149 3.001 3.412 1.00 80.19 83 ASP A CA 1
ATOM 660 C C . ASP A 1 83 ? 5.645 2.868 3.723 1.00 80.19 83 ASP A C 1
ATOM 662 O O . ASP A 1 83 ? 5.182 3.273 4.791 1.00 80.19 83 ASP A O 1
ATOM 666 N N . ALA A 1 84 ? 4.886 2.208 2.838 1.00 80.44 84 ALA A N 1
ATOM 667 C CA . ALA A 1 84 ? 3.467 1.941 3.061 1.00 80.44 84 ALA A CA 1
ATOM 668 C C . ALA A 1 84 ? 3.226 1.049 4.292 1.00 80.44 84 ALA A C 1
ATOM 670 O O . ALA A 1 84 ? 2.305 1.293 5.068 1.00 80.44 84 ALA A O 1
ATOM 671 N N . LYS A 1 85 ? 4.054 0.020 4.515 1.00 82.31 85 LYS A N 1
ATOM 672 C CA . LYS A 1 85 ? 3.925 -0.847 5.700 1.00 82.31 85 LYS A CA 1
ATOM 673 C C . LYS A 1 85 ? 4.197 -0.095 7.001 1.00 82.31 85 LYS A C 1
ATOM 675 O O . LYS A 1 85 ? 3.477 -0.320 7.977 1.00 82.31 85 LYS A O 1
ATOM 680 N N . ASP A 1 86 ? 5.187 0.790 7.012 1.00 84.12 86 ASP A N 1
ATOM 681 C CA . ASP A 1 86 ? 5.532 1.590 8.190 1.00 84.12 86 ASP A CA 1
ATOM 682 C C . ASP A 1 86 ? 4.429 2.607 8.530 1.00 84.12 86 ASP A C 1
ATOM 684 O O . ASP A 1 86 ? 4.073 2.787 9.704 1.00 84.12 86 ASP A O 1
ATOM 688 N N . GLU A 1 87 ? 3.817 3.215 7.512 1.00 87.31 87 GLU A N 1
ATOM 689 C CA . GLU A 1 87 ? 2.674 4.120 7.676 1.00 87.31 87 GLU A CA 1
ATOM 690 C C . GLU A 1 87 ? 1.437 3.389 8.229 1.00 87.31 87 GLU A C 1
ATOM 692 O O . GLU A 1 87 ? 0.800 3.851 9.187 1.00 87.31 87 GLU A O 1
ATOM 697 N N . ILE A 1 88 ? 1.136 2.200 7.693 1.00 89.62 88 ILE A N 1
ATOM 698 C CA . ILE A 1 88 ? 0.046 1.347 8.187 1.00 89.62 88 ILE A CA 1
ATOM 699 C C . ILE A 1 88 ? 0.296 0.960 9.646 1.00 89.62 88 ILE A C 1
ATOM 701 O O . ILE A 1 88 ? -0.604 1.088 10.480 1.00 89.62 88 ILE A O 1
ATOM 705 N N . TYR A 1 89 ? 1.509 0.512 9.978 1.00 90.69 89 TYR A N 1
ATOM 706 C CA . TYR A 1 89 ? 1.857 0.128 11.344 1.00 90.69 89 TYR A CA 1
ATOM 707 C C . TYR A 1 89 ? 1.668 1.294 12.318 1.00 90.69 89 TYR A C 1
ATOM 709 O O . TYR A 1 89 ? 1.039 1.128 13.366 1.00 90.69 89 TYR A O 1
ATOM 717 N N . THR A 1 90 ? 2.146 2.483 11.953 1.00 91.38 90 THR A N 1
ATOM 718 C CA . THR A 1 90 ? 2.002 3.696 12.769 1.00 91.38 90 THR A CA 1
ATOM 719 C C . THR A 1 90 ? 0.531 4.036 13.006 1.00 91.38 90 THR A C 1
ATOM 721 O O . THR A 1 90 ? 0.117 4.211 14.154 1.00 91.38 90 THR A O 1
ATOM 724 N N . THR A 1 91 ? -0.286 4.016 11.951 1.00 91.00 91 THR A N 1
ATOM 725 C CA . THR A 1 91 ? -1.734 4.258 12.041 1.00 91.00 91 THR A CA 1
ATOM 726 C C . THR A 1 91 ? -2.426 3.253 12.967 1.00 91.00 91 THR A C 1
ATOM 728 O O . THR A 1 91 ? -3.266 3.626 13.788 1.00 91.00 91 THR A O 1
ATOM 731 N N . LEU A 1 92 ? -2.063 1.970 12.893 1.00 90.62 92 LEU A N 1
ATOM 732 C CA . LEU A 1 92 ? -2.622 0.944 13.777 1.00 90.62 92 LEU A CA 1
ATOM 733 C C . LEU A 1 92 ? -2.232 1.173 15.244 1.00 90.62 92 LEU A C 1
ATOM 735 O O . LEU A 1 92 ? -3.061 0.976 16.133 1.00 90.62 92 LEU A O 1
ATOM 739 N N . GLN A 1 93 ? -1.010 1.637 15.514 1.00 93.81 93 GLN A N 1
ATOM 740 C CA . GLN A 1 93 ? -0.586 1.986 16.874 1.00 93.81 93 GLN A CA 1
ATOM 741 C C . GLN A 1 93 ? -1.380 3.165 17.448 1.00 93.81 93 GLN A C 1
ATOM 743 O O . GLN A 1 93 ? -1.720 3.152 18.631 1.00 93.81 93 GLN A O 1
ATOM 748 N N . GLU A 1 94 ? -1.704 4.170 16.635 1.00 92.69 94 GLU A N 1
ATOM 749 C CA . GLU A 1 94 ? -2.569 5.287 17.042 1.00 92.69 94 GLU A CA 1
ATOM 750 C C . GLU A 1 94 ? -3.984 4.813 17.396 1.00 92.69 94 GLU A C 1
ATOM 752 O O . GLU A 1 94 ? -4.562 5.241 18.398 1.00 92.69 94 GLU A O 1
ATOM 757 N N . ILE A 1 95 ? -4.522 3.869 16.622 1.00 93.25 95 ILE A N 1
ATOM 758 C CA . ILE A 1 95 ? -5.839 3.277 16.883 1.00 93.25 95 ILE A CA 1
ATOM 759 C C . ILE A 1 95 ? -5.833 2.482 18.189 1.00 93.25 95 ILE A C 1
ATOM 761 O O . ILE A 1 95 ? -6.730 2.645 19.015 1.00 93.25 95 ILE A O 1
ATOM 765 N N . LEU A 1 96 ? -4.798 1.670 18.422 1.00 92.88 96 LEU A N 1
ATOM 766 C CA . LEU A 1 96 ? -4.653 0.899 19.662 1.00 92.88 96 LEU A CA 1
ATOM 767 C C . LEU A 1 96 ? -4.507 1.794 20.901 1.00 92.88 96 LEU A C 1
ATOM 769 O O . LEU A 1 96 ? -4.976 1.433 21.979 1.00 92.88 96 LEU A O 1
ATOM 773 N N . LYS A 1 97 ? -3.889 2.970 20.750 1.00 94.31 97 LYS A N 1
ATOM 774 C CA . LYS A 1 97 ? -3.767 3.984 21.811 1.00 94.31 97 LYS A CA 1
ATOM 775 C C . LYS A 1 97 ? -5.032 4.830 21.989 1.00 94.31 97 LYS A C 1
ATOM 777 O O . LYS A 1 97 ? -5.100 5.616 22.931 1.00 94.31 97 LYS A O 1
ATOM 782 N N . GLY A 1 98 ? -6.016 4.691 21.100 1.00 91.25 98 GLY A N 1
ATOM 783 C CA . GLY A 1 98 ? -7.253 5.469 21.108 1.00 91.25 98 GLY A CA 1
ATOM 784 C C . GLY A 1 98 ? -7.101 6.912 20.619 1.00 91.25 98 GLY A C 1
ATOM 785 O O . GLY A 1 98 ? -8.038 7.692 20.770 1.00 91.25 98 GLY A O 1
ATOM 786 N N . SER A 1 99 ? -5.956 7.286 20.032 1.00 92.31 99 SER A N 1
ATOM 787 C CA . SER A 1 99 ? -5.755 8.625 19.456 1.00 92.31 99 SER A CA 1
ATOM 788 C C . SER A 1 99 ? -6.412 8.787 18.083 1.00 92.31 99 SER A C 1
ATOM 790 O O . SER A 1 99 ? -6.591 9.912 17.626 1.00 92.31 99 SER A O 1
ATOM 792 N N . LYS A 1 100 ? -6.791 7.678 17.437 1.00 90.38 100 LYS A N 1
ATOM 793 C CA . LYS A 1 100 ? -7.502 7.647 16.153 1.00 90.38 100 LYS A CA 1
ATOM 794 C C . LYS A 1 100 ? -8.601 6.585 16.188 1.00 90.38 100 LYS A C 1
ATOM 796 O O . LYS A 1 100 ? -8.409 5.520 16.774 1.00 90.38 100 LYS A O 1
ATOM 801 N N . SER A 1 101 ? -9.755 6.848 15.577 1.00 93.06 101 SER A N 1
ATOM 802 C CA . SER A 1 101 ? -10.834 5.858 15.485 1.00 93.06 101 SER A CA 1
ATOM 803 C C . SER A 1 101 ? -10.726 5.032 14.207 1.00 93.06 101 SER A C 1
ATOM 805 O O . SER A 1 101 ? -10.315 5.532 13.161 1.00 93.06 101 SER A O 1
ATOM 807 N N . LEU A 1 102 ? -11.218 3.788 14.243 1.00 93.12 102 LEU A N 1
ATOM 808 C CA . LEU A 1 102 ? -11.409 2.972 13.036 1.00 93.12 102 LEU A CA 1
ATOM 809 C C . LEU A 1 102 ? -12.329 3.653 12.010 1.00 93.12 102 LEU A C 1
ATOM 811 O O . LEU A 1 102 ? -12.239 3.376 10.817 1.00 93.12 102 LEU A O 1
ATOM 815 N N . LYS A 1 103 ? -13.216 4.551 12.458 1.00 92.94 103 LYS A N 1
ATOM 816 C CA . LYS A 1 103 ? -14.117 5.318 11.582 1.00 92.94 103 LYS A CA 1
ATOM 817 C C . LYS A 1 103 ? -13.404 6.404 10.776 1.00 92.94 103 LYS A C 1
ATOM 819 O O . LYS A 1 103 ? -13.947 6.813 9.752 1.00 92.94 103 LYS A O 1
ATOM 824 N N . ASP A 1 104 ? -12.220 6.816 11.226 1.00 91.25 104 ASP A N 1
ATOM 825 C CA . ASP A 1 104 ? -11.428 7.913 10.659 1.00 91.25 104 ASP A CA 1
ATOM 826 C C . ASP A 1 104 ? -10.357 7.410 9.679 1.00 91.25 104 ASP A C 1
ATOM 828 O O . ASP A 1 104 ? -9.578 8.194 9.142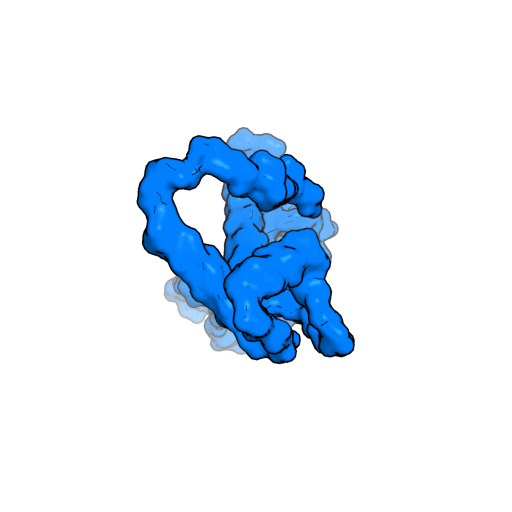 1.00 91.25 104 ASP A O 1
ATOM 832 N N . ILE A 1 105 ? -10.312 6.100 9.425 1.00 93.75 105 ILE A N 1
ATOM 833 C CA . ILE A 1 105 ? -9.393 5.477 8.472 1.00 93.75 105 ILE A CA 1
ATOM 834 C C . ILE A 1 105 ? -10.143 4.592 7.485 1.00 93.75 105 ILE A C 1
ATOM 836 O O . ILE A 1 105 ? -11.233 4.098 7.773 1.00 93.75 105 ILE A O 1
ATOM 840 N N . CYS A 1 106 ? -9.538 4.342 6.325 1.00 94.00 106 CYS A N 1
ATOM 841 C CA . CYS A 1 106 ? -9.953 3.230 5.485 1.00 94.00 106 CYS A CA 1
ATOM 842 C C . CYS A 1 106 ? -9.466 1.911 6.097 1.00 94.00 106 CYS A C 1
ATOM 844 O O . CYS A 1 106 ? -8.274 1.640 6.075 1.00 94.00 106 CYS A O 1
ATOM 846 N N . ILE A 1 107 ? -10.357 1.050 6.582 1.00 92.38 107 ILE A N 1
ATOM 847 C CA . ILE A 1 107 ? -9.956 -0.239 7.176 1.00 92.38 107 ILE A CA 1
ATOM 848 C C . ILE A 1 107 ? -9.488 -1.282 6.150 1.00 92.38 107 ILE A C 1
ATOM 850 O O . ILE A 1 107 ? -8.970 -2.324 6.536 1.00 92.38 107 ILE A O 1
ATOM 854 N N . MET A 1 108 ? -9.688 -1.026 4.851 1.00 90.81 108 MET A N 1
ATOM 855 C CA . MET A 1 108 ? -9.254 -1.938 3.787 1.00 90.81 108 MET A CA 1
ATOM 856 C C . MET A 1 108 ? -7.790 -1.715 3.399 1.00 90.81 108 MET A C 1
ATOM 858 O O . MET A 1 108 ? -7.069 -2.683 3.195 1.00 90.81 108 MET A O 1
ATOM 862 N N . CYS A 1 109 ? -7.356 -0.453 3.292 1.00 90.81 109 CYS A N 1
ATOM 863 C CA . CYS A 1 109 ? -6.000 -0.107 2.855 1.00 90.81 109 CYS A CA 1
ATOM 864 C C . CYS A 1 109 ? -5.187 0.684 3.881 1.00 90.81 109 CYS A C 1
ATOM 866 O O . CYS A 1 109 ? -3.977 0.754 3.743 1.00 90.81 109 CYS A O 1
ATOM 868 N N . CYS A 1 110 ? -5.823 1.310 4.873 1.00 90.81 110 CYS A N 1
ATOM 869 C CA . CYS A 1 110 ? -5.214 2.195 5.873 1.00 90.81 110 CYS A CA 1
ATOM 870 C C . CYS A 1 110 ? -4.486 3.444 5.331 1.00 90.81 110 CYS A C 1
ATOM 872 O O . CYS A 1 110 ? -4.019 4.239 6.137 1.00 90.81 110 CYS A O 1
ATOM 874 N N . MET A 1 111 ? -4.450 3.658 4.009 1.00 86.38 111 MET A N 1
ATOM 875 C CA . MET A 1 111 ? -3.716 4.764 3.372 1.00 86.38 111 MET A CA 1
ATOM 876 C C . MET A 1 111 ? -4.580 5.999 3.082 1.00 86.38 111 MET A C 1
ATOM 878 O O . MET A 1 111 ? -4.132 7.129 3.216 1.00 86.38 111 MET A O 1
ATOM 882 N N . GLU A 1 112 ? -5.820 5.804 2.621 1.00 87.75 112 GLU A N 1
ATOM 883 C CA . GLU A 1 112 ? -6.675 6.908 2.163 1.00 87.75 112 GLU A CA 1
ATOM 884 C C . GLU A 1 112 ? -7.729 7.303 3.197 1.00 87.75 112 GLU A C 1
ATOM 886 O O . GLU A 1 112 ? -8.224 6.470 3.966 1.00 87.75 112 GLU A O 1
ATOM 891 N N . GLU A 1 113 ? -8.141 8.571 3.149 1.00 91.00 113 GLU A N 1
ATOM 892 C CA . GLU A 1 113 ? -9.225 9.077 3.984 1.00 91.00 113 GLU A CA 1
ATOM 893 C C . GLU A 1 113 ? -10.552 8.349 3.703 1.00 91.00 113 GLU A C 1
ATOM 895 O O . GLU A 1 113 ? -10.897 8.046 2.548 1.00 91.00 113 GLU A O 1
ATOM 900 N N . PRO A 1 114 ? -11.332 8.057 4.755 1.00 93.88 114 PRO A N 1
ATOM 901 C CA . PRO A 1 114 ? -12.599 7.370 4.606 1.00 93.88 114 PRO A CA 1
ATOM 902 C C . PRO A 1 114 ? -13.635 8.268 3.925 1.00 93.88 114 PRO A C 1
ATOM 904 O O . PRO A 1 114 ? -13.830 9.429 4.267 1.00 93.88 114 PRO A O 1
ATOM 907 N N . PHE A 1 115 ? -14.356 7.693 2.969 1.00 93.25 115 PHE A N 1
ATOM 908 C CA . PHE A 1 115 ? -15.464 8.343 2.273 1.00 93.25 115 PHE A CA 1
ATOM 909 C C . PHE A 1 115 ? -16.822 7.953 2.864 1.00 93.25 115 PHE A C 1
ATOM 911 O O . PHE A 1 115 ? -17.757 8.751 2.879 1.00 93.25 115 PHE A O 1
ATOM 918 N N . LYS A 1 116 ? -16.942 6.712 3.340 1.00 92.50 116 LYS A N 1
ATOM 919 C CA . LYS A 1 116 ? -18.139 6.184 4.002 1.00 92.50 116 LYS A CA 1
ATOM 920 C C . LYS A 1 116 ? -17.768 5.082 4.990 1.00 92.50 116 LYS A C 1
ATOM 922 O O . LYS A 1 116 ? -16.613 4.684 5.057 1.00 92.50 116 LYS A O 1
ATOM 927 N N . GLN A 1 117 ? -18.742 4.578 5.741 1.00 92.12 117 GLN A N 1
ATOM 928 C CA . GLN A 1 117 ? -18.534 3.464 6.670 1.00 92.12 117 GLN A CA 1
ATOM 929 C C . GLN A 1 117 ? -18.581 2.107 5.951 1.00 92.12 117 GLN A C 1
ATOM 931 O O . GLN A 1 117 ? -19.310 1.938 4.967 1.00 92.12 117 GLN A O 1
ATOM 936 N N . HIS A 1 118 ? -17.798 1.148 6.443 1.00 87.50 118 HIS A N 1
ATOM 937 C CA . HIS A 1 118 ? -17.738 -0.213 5.930 1.00 87.50 118 HIS A CA 1
ATOM 938 C C . HIS A 1 118 ? -19.059 -0.937 6.231 1.00 87.50 118 HIS A C 1
ATOM 940 O O . HIS A 1 118 ? -19.539 -0.892 7.363 1.00 87.50 118 HIS A O 1
ATOM 946 N N . PRO A 1 119 ? -19.666 -1.634 5.256 1.00 82.94 119 PRO A N 1
ATOM 947 C CA . PRO A 1 119 ? -20.997 -2.221 5.431 1.00 82.94 119 PRO A CA 1
ATOM 948 C C . PRO A 1 119 ? -21.050 -3.366 6.455 1.00 82.94 119 PRO A C 1
ATOM 950 O O . PRO A 1 119 ? -22.112 -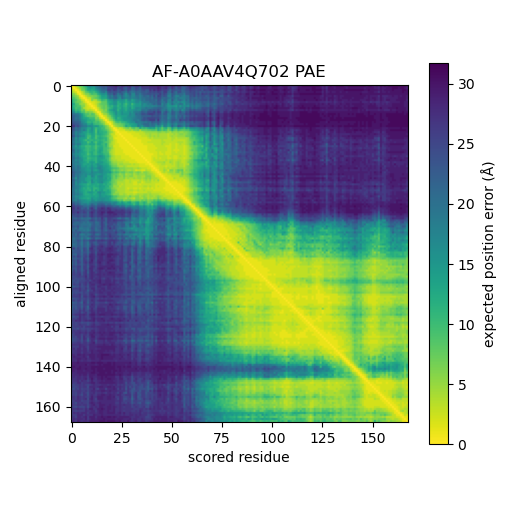3.639 7.002 1.00 82.94 119 PRO A O 1
ATOM 953 N N . LEU A 1 120 ? -19.923 -4.041 6.710 1.00 84.19 120 LEU A N 1
ATOM 954 C CA . LEU A 1 120 ? -19.853 -5.217 7.596 1.00 84.19 120 LEU A CA 1
ATOM 955 C C . LEU A 1 120 ? -19.068 -5.010 8.895 1.00 84.19 120 LEU A C 1
ATOM 957 O O . LEU A 1 120 ? -19.169 -5.831 9.800 1.00 84.19 120 LEU A O 1
ATOM 961 N N . PHE A 1 121 ? -18.250 -3.963 8.977 1.00 88.88 121 PHE A N 1
ATOM 962 C CA . PHE A 1 121 ? -17.295 -3.777 10.070 1.00 88.88 121 PHE A CA 1
ATOM 963 C C . PHE A 1 121 ? -17.366 -2.337 10.560 1.00 88.88 121 PHE A C 1
ATOM 965 O O . PHE A 1 121 ? -17.707 -1.430 9.806 1.00 88.88 121 PHE A O 1
ATOM 972 N N . ASN A 1 122 ? -17.031 -2.119 11.829 1.00 90.69 122 ASN A N 1
ATOM 973 C CA . ASN A 1 122 ? -16.964 -0.776 12.384 1.00 90.69 122 ASN A CA 1
ATOM 974 C C . ASN A 1 122 ? -15.672 -0.091 11.921 1.00 90.69 122 ASN A C 1
ATOM 976 O O . ASN A 1 122 ? -14.617 -0.285 12.522 1.00 90.69 122 ASN A O 1
ATOM 980 N N . GLY A 1 123 ? -15.763 0.690 10.848 1.00 92.69 123 GLY A N 1
ATOM 981 C CA . GLY A 1 123 ? -14.659 1.493 10.344 1.00 92.69 123 GLY A CA 1
ATOM 982 C C . GLY A 1 123 ? -14.960 2.154 9.005 1.00 92.69 123 GLY A C 1
ATOM 983 O O . GLY A 1 123 ? -15.963 1.843 8.364 1.00 92.69 123 GLY A O 1
ATOM 984 N N . GLY A 1 124 ? -14.114 3.091 8.592 1.00 94.06 124 GLY A N 1
ATOM 985 C CA . GLY A 1 124 ? -14.274 3.820 7.338 1.00 94.06 124 GLY A CA 1
ATOM 986 C C . GLY A 1 124 ? -13.743 3.058 6.117 1.00 94.06 124 GLY A C 1
ATOM 987 O O . GLY A 1 124 ? -12.986 2.098 6.233 1.00 94.06 124 GLY A O 1
ATOM 988 N N . VAL A 1 125 ? -14.139 3.485 4.917 1.00 93.62 125 VAL A N 1
ATOM 989 C CA . VAL A 1 125 ? -13.666 2.963 3.624 1.00 93.62 125 VAL A CA 1
ATOM 990 C C . VAL A 1 125 ? -13.505 4.121 2.648 1.00 93.62 125 VAL A C 1
ATOM 992 O O . VAL A 1 125 ? -14.428 4.922 2.479 1.00 93.62 125 VAL A O 1
ATOM 995 N N . CYS A 1 126 ? -12.355 4.218 1.981 1.00 94.88 126 CYS A N 1
ATOM 996 C CA . CYS A 1 126 ? -12.113 5.245 0.967 1.00 94.88 126 CYS A CA 1
ATOM 997 C C . CYS A 1 126 ? -12.906 4.976 -0.329 1.00 94.88 126 CYS A C 1
ATOM 999 O O . CYS A 1 126 ? -13.516 3.915 -0.512 1.00 94.88 126 CYS A O 1
ATOM 1001 N N . LYS A 1 127 ? -12.905 5.930 -1.269 1.00 93.50 127 LYS A N 1
ATOM 1002 C CA . LYS A 1 127 ? -13.631 5.790 -2.549 1.00 93.50 127 LYS A CA 1
ATOM 1003 C C . LYS A 1 127 ? -13.116 4.623 -3.396 1.00 93.50 127 LYS A C 1
ATOM 1005 O O . LYS A 1 127 ? -13.924 3.904 -3.983 1.00 93.50 127 LYS A O 1
ATOM 1010 N N . LYS A 1 128 ? -11.794 4.420 -3.449 1.00 91.50 128 LYS A N 1
ATOM 1011 C CA . LYS A 1 128 ? -11.177 3.346 -4.244 1.00 91.50 128 LYS A CA 1
ATOM 1012 C C . LYS A 1 128 ? -11.544 1.970 -3.694 1.00 91.50 128 LYS A C 1
ATOM 1014 O O . LYS A 1 128 ? -12.109 1.156 -4.419 1.00 91.50 128 LYS A O 1
ATOM 1019 N N . CYS A 1 129 ? -11.327 1.761 -2.397 1.00 90.81 129 CYS A N 1
ATOM 1020 C CA . CYS A 1 129 ? -11.678 0.520 -1.710 1.00 90.81 129 CYS A CA 1
ATOM 1021 C C . CYS A 1 129 ? -13.189 0.266 -1.707 1.00 90.81 129 CYS A C 1
ATOM 1023 O O . CYS A 1 129 ? -13.614 -0.877 -1.816 1.00 90.81 129 CYS A O 1
ATOM 1025 N N . THR A 1 130 ? -14.012 1.320 -1.679 1.00 88.69 130 THR A N 1
ATOM 1026 C CA . THR A 1 130 ? -15.460 1.185 -1.873 1.00 88.69 130 THR A CA 1
ATOM 1027 C C . THR A 1 130 ? -15.763 0.540 -3.217 1.00 88.69 130 THR A C 1
ATOM 1029 O O . THR A 1 130 ? -16.470 -0.458 -3.252 1.00 88.69 130 THR A O 1
ATOM 1032 N N . ARG A 1 131 ? -15.248 1.088 -4.322 1.00 85.06 131 ARG A N 1
ATOM 1033 C CA . ARG A 1 131 ? -15.510 0.537 -5.657 1.00 85.06 131 ARG A CA 1
ATOM 1034 C C . ARG A 1 131 ? -15.055 -0.920 -5.747 1.00 85.06 131 ARG A C 1
ATOM 1036 O O . ARG A 1 131 ? -15.841 -1.767 -6.147 1.00 85.06 131 ARG A O 1
ATOM 1043 N N . TYR A 1 132 ? -13.846 -1.201 -5.265 1.00 82.25 132 TYR A N 1
ATOM 1044 C CA . TYR A 1 132 ? -13.314 -2.558 -5.207 1.00 82.25 132 TYR A CA 1
ATOM 1045 C C . TYR A 1 132 ? -14.225 -3.509 -4.420 1.00 82.25 132 TYR A C 1
ATOM 1047 O O . TYR A 1 132 ? -14.546 -4.589 -4.895 1.00 82.25 132 TYR A O 1
ATOM 1055 N N . TYR A 1 133 ? -14.701 -3.102 -3.242 1.00 80.38 133 TYR A N 1
ATOM 1056 C CA . TYR A 1 133 ? -15.575 -3.927 -2.413 1.00 80.38 133 TYR A CA 1
ATOM 1057 C C . TYR A 1 133 ? -16.860 -4.344 -3.147 1.00 80.38 133 TYR A C 1
ATOM 1059 O O . TYR A 1 133 ? -17.257 -5.507 -3.091 1.00 80.38 133 TYR A O 1
ATOM 1067 N N . TYR A 1 134 ? -17.512 -3.423 -3.865 1.00 76.94 134 TYR A N 1
ATOM 1068 C CA . TYR A 1 134 ? -18.718 -3.772 -4.627 1.00 76.94 134 TYR A CA 1
ATOM 1069 C C . TYR A 1 134 ? -18.403 -4.615 -5.864 1.00 76.94 134 TYR A C 1
ATOM 1071 O O . TYR A 1 134 ? -19.143 -5.554 -6.151 1.00 76.94 134 TYR A O 1
ATOM 1079 N N . ASP A 1 135 ? -17.301 -4.312 -6.548 1.00 76.81 135 ASP A N 1
ATOM 1080 C CA . ASP A 1 135 ? -16.907 -4.999 -7.778 1.00 76.81 135 ASP A CA 1
ATOM 1081 C C . ASP A 1 135 ? -16.357 -6.411 -7.514 1.00 76.81 135 ASP A C 1
ATOM 1083 O O . ASP A 1 135 ? -16.509 -7.276 -8.375 1.00 76.81 135 ASP A O 1
ATOM 1087 N N . ALA A 1 136 ? -15.746 -6.658 -6.349 1.00 70.56 136 ALA A N 1
ATOM 1088 C CA . ALA A 1 136 ? -15.021 -7.894 -6.045 1.00 70.56 136 ALA A CA 1
ATOM 1089 C C . ALA A 1 136 ? -15.603 -8.729 -4.897 1.00 70.56 136 ALA A C 1
ATOM 1091 O O . ALA A 1 136 ? -15.390 -9.932 -4.899 1.00 70.56 136 ALA A O 1
ATOM 1092 N N . ILE A 1 137 ? -16.289 -8.136 -3.909 1.00 69.62 137 ILE A N 1
ATOM 1093 C CA . ILE A 1 137 ? -16.792 -8.861 -2.721 1.00 69.62 137 ILE A CA 1
ATOM 1094 C C . ILE A 1 137 ? -18.318 -9.014 -2.758 1.00 69.62 137 ILE A C 1
ATOM 1096 O O . ILE A 1 137 ? -18.840 -10.065 -2.393 1.00 69.62 137 ILE A O 1
ATOM 1100 N N . VAL A 1 138 ? -19.053 -7.987 -3.197 1.00 67.75 138 VAL A N 1
ATOM 1101 C CA . VAL A 1 138 ? -20.532 -8.029 -3.274 1.00 67.75 138 VAL A CA 1
ATOM 1102 C C . VAL A 1 138 ? -21.024 -8.778 -4.512 1.00 67.75 138 VAL A C 1
ATOM 1104 O O . VAL A 1 138 ? -22.088 -9.389 -4.479 1.00 67.75 138 VAL A O 1
ATOM 1107 N N . SER A 1 139 ? -20.257 -8.731 -5.597 1.00 66.50 139 SER A N 1
ATOM 1108 C CA . SER A 1 139 ? -20.541 -9.407 -6.865 1.00 66.50 139 SER A CA 1
ATOM 1109 C C . SER A 1 139 ? -20.260 -10.914 -6.844 1.00 66.50 139 SER A C 1
ATOM 1111 O O . SER A 1 139 ? -20.586 -11.595 -7.816 1.00 66.50 139 SER A O 1
ATOM 1113 N N . LEU A 1 140 ? -19.665 -11.436 -5.763 1.00 64.75 140 LEU A N 1
ATOM 1114 C CA . LEU A 1 140 ? -19.341 -12.853 -5.648 1.00 64.75 140 LEU A CA 1
ATOM 1115 C C . LEU A 1 140 ? -20.615 -13.693 -5.660 1.00 64.75 140 LEU A C 1
ATOM 1117 O O . LEU A 1 140 ? -21.589 -13.441 -4.946 1.00 64.75 140 LEU A O 1
ATOM 1121 N N . THR A 1 141 ? -20.584 -14.700 -6.517 1.00 56.91 141 THR A N 1
ATOM 1122 C CA . THR A 1 141 ? -21.648 -15.657 -6.769 1.00 56.91 141 THR A CA 1
ATOM 1123 C C . THR A 1 141 ? -21.991 -16.432 -5.499 1.00 56.91 141 THR A C 1
ATOM 1125 O O . THR A 1 141 ? -21.132 -16.983 -4.813 1.00 56.91 141 THR A O 1
ATOM 1128 N N . VAL A 1 142 ? -23.285 -16.467 -5.168 1.00 55.81 142 VAL A N 1
ATOM 1129 C CA . VAL A 1 142 ? -23.814 -17.213 -4.021 1.00 55.81 142 VAL A CA 1
ATOM 1130 C C . VAL A 1 142 ? -23.442 -18.689 -4.177 1.00 55.81 142 VAL A C 1
ATOM 1132 O O . VAL A 1 142 ? -23.945 -19.347 -5.083 1.00 55.81 142 VAL A O 1
ATOM 1135 N N . GLY A 1 143 ? -22.587 -19.213 -3.294 1.00 57.47 143 GLY A N 1
ATOM 1136 C CA . GLY A 1 143 ? -22.217 -20.635 -3.272 1.00 57.47 143 GLY A CA 1
ATOM 1137 C C . GLY A 1 143 ? -20.725 -20.941 -3.410 1.00 57.47 143 GLY A C 1
ATOM 1138 O O . GLY A 1 143 ? -20.343 -22.089 -3.199 1.00 57.47 143 GLY A O 1
ATOM 1139 N N . GLU A 1 144 ? -19.878 -19.955 -3.711 1.00 63.41 144 GLU A N 1
ATOM 1140 C CA . GLU A 1 144 ? -18.434 -20.166 -3.878 1.00 63.41 144 GLU A CA 1
ATOM 1141 C C . GLU A 1 144 ? -17.637 -19.587 -2.702 1.00 63.41 144 GLU A C 1
ATOM 1143 O O . GLU A 1 144 ? -17.934 -18.499 -2.206 1.00 63.41 144 GLU A O 1
ATOM 1148 N N . MET A 1 145 ? -16.624 -20.329 -2.240 1.00 61.47 145 MET A N 1
ATOM 1149 C CA . MET A 1 145 ? -15.663 -19.814 -1.262 1.00 61.47 145 MET A CA 1
ATOM 1150 C C . MET A 1 145 ? -14.864 -18.671 -1.884 1.00 61.47 145 MET A C 1
ATOM 1152 O O . MET A 1 145 ? -14.408 -18.759 -3.025 1.00 61.47 145 MET A O 1
ATOM 1156 N N . THR A 1 146 ? -14.676 -17.598 -1.124 1.00 69.12 146 THR A N 1
ATOM 1157 C CA . THR A 1 146 ? -13.994 -16.408 -1.623 1.00 69.12 146 THR A CA 1
ATOM 1158 C C . THR A 1 146 ? -12.477 -16.589 -1.556 1.00 69.12 146 THR A C 1
ATOM 1160 O O . THR A 1 146 ? -11.916 -16.711 -0.472 1.00 69.12 146 THR A O 1
ATOM 1163 N N . ASN A 1 147 ? -11.786 -16.52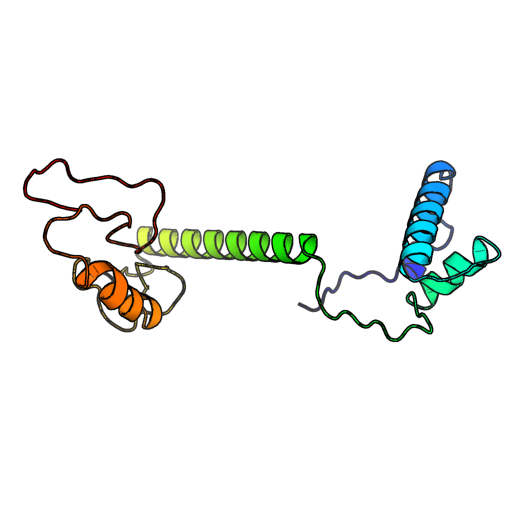6 -2.699 1.00 78.56 147 ASN A N 1
ATOM 1164 C CA . ASN A 1 147 ? -10.311 -16.556 -2.767 1.00 78.56 147 ASN A CA 1
ATOM 1165 C C . ASN A 1 147 ? -9.659 -15.215 -2.373 1.00 78.56 147 ASN A C 1
ATOM 1167 O O . ASN A 1 147 ? -8.510 -14.943 -2.724 1.00 78.56 147 ASN A O 1
ATOM 1171 N N . ILE A 1 148 ? -10.408 -14.359 -1.683 1.00 84.38 148 ILE A N 1
ATOM 1172 C CA . ILE A 1 148 ? -10.000 -13.030 -1.247 1.00 84.38 148 ILE A CA 1
ATOM 1173 C C . ILE A 1 148 ? -10.490 -12.791 0.177 1.00 84.38 148 ILE A C 1
ATOM 1175 O O . ILE A 1 148 ? -11.517 -13.320 0.602 1.00 84.38 148 ILE A O 1
ATOM 1179 N N . CYS A 1 149 ? -9.768 -11.962 0.917 1.00 84.62 149 CYS A N 1
ATOM 1180 C CA . CYS A 1 149 ? -10.155 -11.544 2.251 1.00 84.62 149 CYS A CA 1
ATOM 1181 C C . CYS A 1 149 ? -11.378 -10.618 2.193 1.00 84.62 149 CYS A C 1
ATOM 1183 O O . CYS A 1 149 ? -11.353 -9.573 1.547 1.00 84.62 149 CYS A O 1
ATOM 1185 N N . VAL A 1 150 ? -12.431 -10.931 2.952 1.00 83.19 150 VAL A N 1
ATOM 1186 C CA . VAL A 1 150 ? -13.652 -10.101 3.024 1.00 83.19 150 VAL A CA 1
ATOM 1187 C C . VAL A 1 150 ? -13.457 -8.737 3.702 1.00 83.19 150 VAL A C 1
ATOM 1189 O O . VAL A 1 150 ? -14.387 -7.928 3.712 1.00 83.19 150 VAL A O 1
ATOM 1192 N N . VAL A 1 151 ? -12.287 -8.501 4.308 1.00 84.44 151 VAL A N 1
ATOM 1193 C CA . VAL A 1 151 ? -11.916 -7.230 4.948 1.00 84.44 151 VAL A CA 1
ATOM 1194 C C . VAL A 1 151 ? -11.134 -6.349 3.982 1.00 84.44 151 VAL A C 1
ATOM 1196 O O . VAL A 1 151 ? -11.577 -5.246 3.698 1.00 84.44 151 VAL A O 1
ATOM 1199 N N . CYS A 1 152 ? -9.988 -6.806 3.470 1.00 83.38 152 CYS A N 1
ATOM 1200 C CA . CYS A 1 152 ? -9.117 -5.976 2.629 1.00 83.38 152 CYS A CA 1
ATOM 1201 C C . CYS A 1 152 ? -9.297 -6.204 1.126 1.00 83.38 152 CYS A C 1
ATOM 1203 O O . CYS A 1 152 ? -8.862 -5.371 0.340 1.00 83.38 152 CYS A O 1
ATOM 1205 N N . GLY A 1 153 ? -9.949 -7.292 0.714 1.00 79.88 153 GLY A N 1
ATOM 1206 C CA . GLY A 1 153 ? -10.085 -7.657 -0.693 1.00 79.88 153 GLY A CA 1
ATOM 1207 C C . GLY A 1 153 ? -8.868 -8.362 -1.292 1.00 79.88 153 GLY A C 1
ATOM 1208 O O . GLY A 1 153 ? -8.948 -8.858 -2.405 1.00 79.88 153 GLY A O 1
ATOM 1209 N N . GLU A 1 154 ? -7.762 -8.461 -0.559 1.00 82.94 154 GLU A N 1
ATOM 1210 C CA . GLU A 1 154 ? -6.536 -9.094 -1.048 1.00 82.94 154 GLU A CA 1
ATOM 1211 C C . GLU A 1 154 ? -6.583 -10.625 -0.932 1.00 82.94 154 GLU A C 1
ATOM 1213 O O . GLU A 1 154 ? -7.236 -11.185 -0.045 1.00 82.94 154 GLU A O 1
ATOM 1218 N N . GLY A 1 155 ? -5.864 -11.306 -1.826 1.00 82.44 155 GLY A N 1
ATOM 1219 C CA . GLY A 1 155 ? -5.635 -12.753 -1.766 1.00 82.44 155 GLY A CA 1
ATOM 1220 C C . GLY A 1 155 ? -4.431 -13.136 -0.892 1.00 82.44 155 GLY A C 1
ATOM 1221 O O . GLY A 1 155 ? -3.845 -12.307 -0.199 1.00 82.44 155 GLY A O 1
ATOM 1222 N N . GLY A 1 156 ? -4.030 -14.410 -0.942 1.00 85.44 156 GLY A N 1
ATOM 1223 C CA . GLY A 1 156 ? -2.834 -14.918 -0.258 1.00 85.44 156 GLY A CA 1
ATOM 1224 C C . GLY A 1 156 ? -3.150 -16.029 0.741 1.00 85.44 156 GLY A C 1
ATOM 1225 O O . GLY A 1 156 ? -3.832 -16.994 0.404 1.00 85.44 156 GLY A O 1
ATOM 1226 N N . GLN A 1 157 ? -2.626 -15.917 1.965 1.00 87.19 157 GLN A N 1
ATOM 1227 C CA . GLN A 1 157 ? -2.952 -16.850 3.047 1.00 87.19 157 GLN A CA 1
ATOM 1228 C C . GLN A 1 157 ? -4.253 -16.416 3.725 1.00 87.19 157 GLN A C 1
ATOM 1230 O O . GLN A 1 157 ? -4.285 -15.424 4.449 1.00 87.19 157 GLN A O 1
ATOM 1235 N N . LEU A 1 158 ? -5.324 -17.164 3.466 1.00 86.69 158 LEU A N 1
ATOM 1236 C CA . LEU A 1 158 ? -6.669 -16.874 3.957 1.00 86.69 158 LEU A CA 1
ATOM 1237 C C . LEU A 1 158 ? -7.074 -17.837 5.073 1.00 86.69 158 LEU A C 1
ATOM 1239 O O . LEU A 1 158 ? -6.623 -18.983 5.126 1.00 86.69 158 LEU A O 1
ATOM 1243 N N . ILE A 1 159 ? -7.954 -17.359 5.950 1.00 87.00 159 ILE A N 1
ATOM 1244 C CA . ILE A 1 159 ? -8.584 -18.154 7.004 1.00 87.00 159 ILE A CA 1
ATOM 1245 C C . ILE A 1 159 ? -10.059 -18.289 6.645 1.00 87.00 159 ILE A C 1
ATOM 1247 O O . ILE A 1 159 ? -10.770 -17.289 6.632 1.00 87.00 159 ILE A O 1
ATOM 1251 N N . TYR A 1 160 ? -10.501 -19.521 6.392 1.00 85.94 160 TYR A N 1
ATOM 1252 C CA . TYR A 1 160 ? -11.894 -19.831 6.078 1.00 85.94 160 TYR A CA 1
ATOM 1253 C C . TYR A 1 160 ? -12.701 -20.132 7.340 1.00 85.94 160 TYR A C 1
ATOM 1255 O O . TYR A 1 160 ? -12.213 -20.755 8.291 1.00 85.94 160 TYR A O 1
ATOM 1263 N N . CYS A 1 161 ? -13.964 -19.727 7.334 1.00 85.81 161 CYS A N 1
ATOM 1264 C CA . CYS A 1 161 ? -14.920 -20.068 8.369 1.00 85.81 161 CYS A CA 1
ATOM 1265 C C . CYS A 1 161 ? -15.223 -21.574 8.347 1.00 85.81 161 CYS A C 1
ATOM 1267 O O . CYS A 1 161 ? -15.502 -22.159 7.307 1.00 85.81 161 CYS A O 1
ATOM 1269 N N . SER A 1 162 ? -15.232 -22.208 9.521 1.00 85.19 162 SER A N 1
ATOM 1270 C CA . SER A 1 162 ? -15.562 -23.633 9.662 1.00 85.19 162 SER A CA 1
ATOM 1271 C C . SER A 1 162 ? -17.064 -23.933 9.581 1.00 85.19 162 SER A C 1
ATOM 1273 O O . SER A 1 162 ? -17.464 -25.098 9.582 1.00 85.19 162 SER A O 1
ATOM 1275 N N . SER A 1 163 ? -17.911 -22.902 9.548 1.00 85.69 163 SER A N 1
ATOM 1276 C CA . SER A 1 163 ? -19.358 -23.076 9.456 1.00 85.69 163 SER A CA 1
ATOM 1277 C C . SER A 1 163 ? -19.769 -23.458 8.039 1.00 85.69 163 SER A C 1
ATOM 1279 O O . SER A 1 163 ? -19.509 -22.722 7.095 1.00 85.69 163 SER A O 1
ATOM 1281 N N . SER A 1 164 ? -20.520 -24.553 7.906 1.00 79.62 164 SER A N 1
ATOM 1282 C CA . SER A 1 164 ? -21.077 -25.022 6.626 1.00 79.62 164 SER A CA 1
ATOM 1283 C C . SER A 1 164 ? -22.024 -24.028 5.938 1.00 79.62 164 SER A C 1
ATOM 1285 O O . SER A 1 164 ? -22.290 -24.159 4.747 1.00 79.62 164 SER A O 1
ATOM 1287 N N . THR A 1 165 ? -22.531 -23.030 6.667 1.00 81.00 165 THR A N 1
ATOM 1288 C CA . THR A 1 165 ? -23.404 -21.976 6.130 1.00 81.00 165 THR A CA 1
ATOM 1289 C C . THR A 1 165 ? -22.658 -20.673 5.838 1.00 81.00 165 THR A C 1
ATOM 1291 O O . THR A 1 165 ? -23.286 -19.686 5.457 1.00 81.00 165 THR A O 1
ATOM 1294 N N . CYS A 1 166 ? -21.343 -20.628 6.067 1.00 81.19 166 CYS A N 1
ATOM 1295 C CA . CYS A 1 166 ? -20.509 -19.457 5.833 1.00 81.19 166 CYS A CA 1
ATOM 1296 C C . CYS A 1 166 ? -19.521 -19.748 4.703 1.00 81.19 166 CYS A C 1
ATOM 1298 O O . CYS A 1 166 ? -18.798 -20.734 4.746 1.00 81.19 166 CYS A O 1
ATOM 1300 N N . LEU A 1 167 ? -19.481 -18.872 3.702 1.00 73.38 167 LEU A N 1
ATOM 1301 C CA . LEU A 1 167 ? -18.610 -19.006 2.527 1.00 73.38 167 LEU A CA 1
ATOM 1302 C C . LEU A 1 167 ? -17.452 -17.995 2.546 1.00 73.38 167 LEU A C 1
ATOM 1304 O O . LEU A 1 167 ? -16.961 -17.597 1.494 1.00 73.38 167 LEU A O 1
ATOM 1308 N N . ARG A 1 168 ? -17.073 -17.534 3.741 1.00 73.25 168 ARG A N 1
ATOM 1309 C CA . ARG A 1 168 ? -16.055 -16.503 3.980 1.00 73.25 168 ARG A CA 1
ATOM 1310 C C . ARG A 1 168 ? -14.832 -17.090 4.651 1.00 73.25 168 ARG A C 1
ATOM 1312 O O . ARG A 1 168 ? -15.028 -18.016 5.470 1.00 73.25 168 ARG A O 1
#

Solvent-accessible surface area (backbone atoms only — not comparable to full-atom values): 10397 Å² total; per-residue (Å²): 130,85,66,93,73,75,67,58,63,70,80,75,64,61,72,80,84,66,85,83,48,69,69,54,53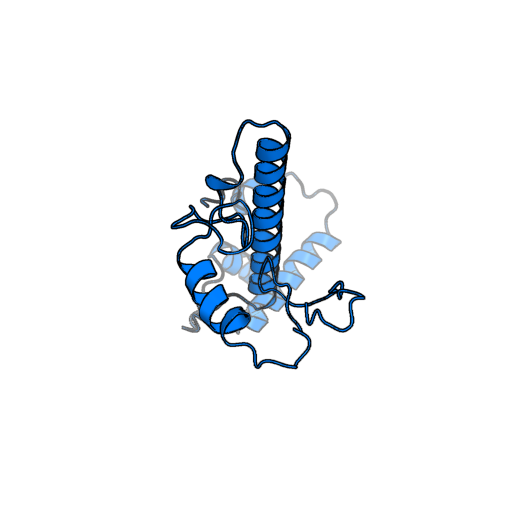,50,50,52,51,50,54,50,50,54,50,27,59,76,64,72,51,83,70,93,47,78,66,56,53,53,51,40,54,76,62,70,63,74,60,96,66,90,73,77,72,85,68,73,55,67,72,55,50,54,51,51,51,53,49,52,56,49,56,51,50,54,51,39,52,52,54,50,52,35,38,76,71,63,79,39,58,51,61,70,28,8,69,46,75,56,77,49,67,41,70,45,72,39,95,89,50,93,20,8,25,17,69,68,58,45,52,47,44,51,69,64,61,67,62,54,63,92,90,54,73,59,81,39,40,94,72,57,62,49,66,80,95,78,80,72,52,90,48,95,89,46,56,75

Radius of gyration: 27.21 Å; Cα contacts (8 Å, |Δi|>4): 132; chains: 1; bounding box: 72×42×52 Å

InterPro domains:
  IPR040552 DNMT3, cysteine rich ADD domain, GATA1-like zinc finger [PF17980] (91-135)

Organism: Caerostris extrusa (NCBI:txid172846)

Nearest PDB structures (foldseek):
  4qbr-assembly2_C  TM=8.632E-01  e=2.439E-05  Homo sapiens
  8eik-assembly1_C  TM=8.668E-01  e=2.439E-05  Homo sapiens
  8ba5-assembly1_A  TM=8.690E-01  e=4.872E-05  Homo sapiens
  8eih-assembly1_C  TM=8.257E-01  e=2.439E-05  Homo sapiens
  4qbq-assembly1_A  TM=8.624E-01  e=9.734E-05  Homo sapiens

Mean predicted aligned error: 16.89 Å

Sequence (168 aa):
VECDKLLDFKEHFTVKNIKGLKPFKLAVQEALTVLASRHHYTFDNPSSLLEWANSGFQTDINVVSTELPDIVLMALQRSQEMDAKDEIYTTLQEILKGSKSLKDICIMCCMEEPFKQHPLFNGGVCKKCTRYYYDAIVSLTVGEMTNICVVCGEGGQLIYCSSSTCLR